Protein AF-A0A518D902-F1 (afdb_monomer)

Organism: NCBI:txid2528009

Nearest PDB structures (foldseek):
  5yti-assembly1_A-2  TM=2.944E-01  e=7.939E-01  Legionella pneumophila subsp. pneumophila str. Philadelphia 1
  6eci-assembly5_I  TM=4.194E-01  e=3.059E+00  Mycolicibacterium smegmatis MC2 155
  6eci-assembly10_S  TM=4.074E-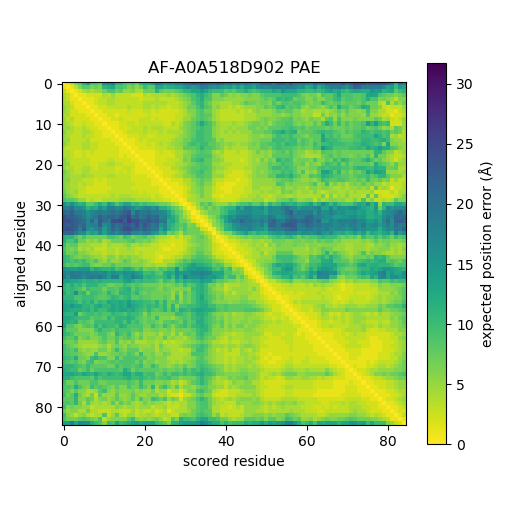01  e=4.995E+00  Mycolicibacterium smegmatis MC2 155
  8eok-assembly1_D  TM=3.096E-01  e=5.311E+00  Homo sapiens

Secondary structure (DSSP, 8-state):
-PPPPTTEEE-TTS-TT--TTT-SEEEEEEPPPTTS---EEEEESSS--SEEESSTT--GGG--TT-EEEETTEEEEEEEEEEE-

Foldseek 3Di:
DDDAPPQEEEDPPDDPPDYLVRFQWKKWWWDDDPPDDIDIDIAGPVHGAQKAFPDPPDDPSNDDAQTWIQHPNDITGTHHMYGHD

Solvent-accessible surface area (backbone atoms only — not comparable to full-atom values): 5066 Å² total; per-residue (Å²): 124,76,81,68,61,83,57,46,49,68,38,94,84,31,59,77,81,60,43,81,90,68,34,52,27,36,35,41,29,34,60,50,67,95,91,58,83,58,53,71,48,78,34,36,69,92,54,74,52,79,59,42,56,66,54,85,90,55,53,83,75,69,63,47,52,73,39,51,29,32,45,86,90,39,81,44,38,30,54,30,37,34,34,34,106

Structure (mmCIF, N/CA/C/O backbone):
data_AF-A0A518D902-F1
#
_entry.id   AF-A0A518D902-F1
#
loop_
_atom_site.group_PDB
_atom_site.id
_atom_site.type_symbol
_atom_site.label_atom_id
_atom_site.label_alt_id
_atom_site.label_comp_id
_atom_site.label_asym_id
_atom_site.label_entity_id
_atom_site.label_seq_id
_atom_site.pdbx_PDB_ins_code
_atom_site.Cartn_x
_atom_site.Cartn_y
_atom_site.Cartn_z
_atom_site.occupancy
_atom_site.B_iso_or_equiv
_atom_site.auth_seq_id
_atom_site.auth_comp_id
_atom_site.auth_asym_id
_atom_site.auth_atom_id
_atom_site.pdbx_PDB_model_num
ATOM 1 N N . MET A 1 1 ? 2.881 1.912 -22.996 1.00 61.22 1 MET A N 1
ATOM 2 C CA . MET A 1 1 ? 3.278 1.814 -21.573 1.00 61.22 1 MET A CA 1
ATOM 3 C C . MET A 1 1 ? 2.015 1.831 -20.730 1.00 61.22 1 MET A C 1
ATOM 5 O O . MET A 1 1 ? 1.175 2.676 -21.016 1.00 61.22 1 MET A O 1
ATOM 9 N N . PRO A 1 2 ? 1.829 0.921 -19.760 1.00 72.19 2 PRO A N 1
ATOM 10 C CA . PRO A 1 2 ? 0.648 0.959 -18.905 1.00 72.19 2 PRO A CA 1
ATOM 11 C C . PRO A 1 2 ? 0.676 2.216 -18.026 1.00 72.19 2 PRO A C 1
ATOM 13 O O . PRO A 1 2 ? 1.626 2.436 -17.262 1.00 72.19 2 PRO A O 1
ATOM 16 N N . THR A 1 3 ? -0.360 3.044 -18.167 1.00 81.19 3 THR A N 1
ATOM 17 C CA . THR A 1 3 ? -0.584 4.240 -17.349 1.00 81.19 3 THR A CA 1
ATOM 18 C C . THR A 1 3 ? -0.894 3.814 -15.918 1.00 81.19 3 THR A C 1
ATOM 20 O O . THR A 1 3 ? -1.766 2.975 -15.697 1.00 81.19 3 THR A O 1
ATOM 23 N N . LEU A 1 4 ? -0.166 4.363 -14.945 1.00 83.75 4 LEU A N 1
ATOM 24 C CA . LEU A 1 4 ? -0.430 4.090 -13.533 1.00 83.75 4 LEU A CA 1
ATOM 25 C C . LEU A 1 4 ? -1.628 4.912 -13.041 1.00 83.75 4 LEU A C 1
ATOM 27 O O . LEU A 1 4 ? -1.835 6.028 -13.525 1.00 83.75 4 LEU A O 1
ATOM 31 N N . PRO A 1 5 ? -2.400 4.400 -12.067 1.00 85.44 5 PRO A N 1
ATOM 32 C CA . PRO A 1 5 ? -3.419 5.195 -11.396 1.00 85.44 5 PRO A CA 1
ATOM 33 C C . PRO A 1 5 ? -2.818 6.430 -10.698 1.00 85.44 5 PRO A C 1
ATOM 35 O O . PRO A 1 5 ? -1.644 6.410 -10.316 1.00 85.44 5 PRO A O 1
ATOM 38 N N . PRO A 1 6 ? -3.615 7.488 -10.460 1.00 84.38 6 PRO A N 1
ATOM 39 C CA . PRO A 1 6 ? -3.178 8.645 -9.681 1.00 84.38 6 PRO A CA 1
ATOM 40 C C . PRO A 1 6 ? -2.597 8.258 -8.311 1.00 84.38 6 PRO A C 1
ATOM 42 O O . PRO A 1 6 ? -3.165 7.433 -7.595 1.00 84.38 6 PRO A O 1
ATOM 45 N N . GLY A 1 7 ? -1.455 8.861 -7.963 1.00 82.88 7 GLY A N 1
ATOM 46 C CA . GLY A 1 7 ? -0.724 8.624 -6.709 1.00 82.88 7 GLY A CA 1
ATOM 47 C C . GLY A 1 7 ? -0.082 7.238 -6.568 1.00 82.88 7 GLY A C 1
ATOM 48 O O . GLY A 1 7 ? 0.328 6.862 -5.470 1.00 82.88 7 GLY A O 1
ATOM 49 N N . VAL A 1 8 ? 0.032 6.498 -7.676 1.00 87.38 8 VAL A N 1
ATOM 50 C CA . VAL A 1 8 ? 0.878 5.309 -7.792 1.00 87.38 8 VAL A CA 1
ATOM 51 C C . VAL A 1 8 ? 2.105 5.667 -8.623 1.00 87.38 8 VAL A C 1
ATOM 53 O O . VAL A 1 8 ? 1.986 6.131 -9.758 1.00 87.38 8 VAL A O 1
ATOM 56 N N . THR A 1 9 ? 3.291 5.427 -8.079 1.00 89.88 9 THR A N 1
ATOM 57 C CA . THR A 1 9 ? 4.569 5.641 -8.763 1.00 89.88 9 THR A CA 1
ATOM 58 C C . THR A 1 9 ? 5.358 4.338 -8.844 1.00 89.88 9 THR A C 1
ATOM 60 O O . THR A 1 9 ? 5.056 3.351 -8.174 1.00 89.88 9 THR A O 1
ATOM 63 N N . ARG A 1 10 ? 6.361 4.302 -9.720 1.00 88.31 10 ARG A N 1
ATOM 64 C CA . ARG A 1 10 ? 7.347 3.216 -9.770 1.00 88.31 10 ARG A CA 1
ATOM 65 C C . ARG A 1 10 ? 8.577 3.642 -8.986 1.00 88.31 10 ARG A C 1
ATOM 67 O O . ARG A 1 10 ? 8.989 4.796 -9.099 1.00 88.31 10 ARG A O 1
ATOM 74 N N . ASP A 1 11 ? 9.163 2.711 -8.242 1.00 89.69 11 ASP A N 1
ATOM 75 C CA . A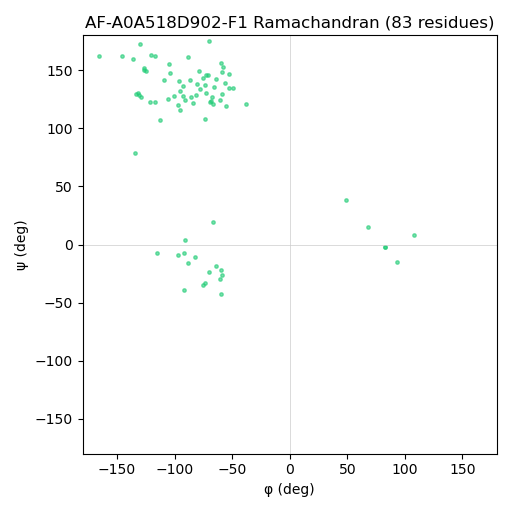SP A 1 11 ? 10.529 2.880 -7.761 1.00 89.69 11 ASP A CA 1
ATOM 76 C C . ASP A 1 11 ? 11.480 3.070 -8.957 1.00 89.69 11 ASP A C 1
ATOM 78 O O . ASP A 1 11 ? 11.217 2.590 -10.064 1.00 89.69 11 ASP A O 1
ATOM 82 N N . ARG A 1 12 ? 12.597 3.770 -8.740 1.00 86.88 12 ARG A N 1
ATOM 83 C CA . ARG A 1 12 ? 13.575 4.071 -9.797 1.00 86.88 12 ARG A CA 1
ATOM 84 C C . ARG A 1 12 ? 14.186 2.826 -10.448 1.00 86.88 12 ARG A C 1
ATOM 86 O O . ARG A 1 12 ? 14.705 2.928 -11.555 1.00 86.88 12 ARG A O 1
ATOM 93 N N . TYR A 1 13 ? 14.152 1.685 -9.765 1.00 85.06 13 TYR A N 1
ATOM 94 C CA . TYR A 1 13 ? 14.663 0.407 -10.251 1.00 85.06 13 TYR A CA 1
ATOM 95 C C . TYR A 1 13 ? 13.579 -0.489 -10.855 1.00 85.06 13 TYR A C 1
ATOM 97 O O . TYR A 1 13 ? 13.898 -1.508 -11.466 1.00 85.06 13 TYR A O 1
ATOM 105 N N . ALA A 1 14 ? 12.301 -0.129 -10.718 1.00 86.19 14 ALA A N 1
ATOM 106 C CA . ALA A 1 14 ? 11.220 -0.899 -11.310 1.00 86.19 14 ALA A CA 1
ATOM 107 C C . ALA A 1 14 ? 11.173 -0.696 -12.832 1.00 86.19 14 ALA A C 1
ATOM 109 O O . ALA A 1 14 ? 11.267 0.423 -13.344 1.00 86.19 14 ALA A O 1
ATOM 110 N N . ALA A 1 15 ? 10.970 -1.790 -13.569 1.00 86.81 15 ALA A N 1
ATOM 111 C CA . ALA A 1 15 ? 10.784 -1.729 -15.012 1.00 86.81 15 ALA A CA 1
ATOM 112 C C . ALA A 1 15 ? 9.570 -0.852 -15.375 1.00 86.81 15 ALA A C 1
ATOM 114 O O . ALA A 1 15 ? 8.559 -0.801 -14.673 1.00 86.81 15 ALA A O 1
ATOM 115 N N . THR A 1 16 ? 9.620 -0.185 -16.529 1.00 87.56 16 THR A N 1
ATOM 116 C CA . THR A 1 16 ? 8.515 0.677 -16.999 1.00 87.56 16 THR A CA 1
ATOM 117 C C . THR A 1 16 ? 7.224 -0.099 -17.288 1.00 87.56 16 THR A C 1
ATOM 119 O O . THR A 1 16 ? 6.141 0.489 -17.326 1.00 87.56 16 THR A O 1
ATOM 122 N N . SER A 1 17 ? 7.323 -1.418 -17.466 1.00 87.38 17 SER A N 1
ATOM 123 C CA . SER A 1 17 ? 6.204 -2.352 -17.614 1.00 87.38 17 SER A CA 1
ATOM 124 C C . SER A 1 17 ? 5.581 -2.788 -16.284 1.00 87.38 17 SER A C 1
ATOM 126 O O . SER A 1 17 ? 4.508 -3.388 -16.297 1.00 87.38 17 SER A O 1
ATOM 128 N N . THR A 1 18 ? 6.197 -2.485 -15.138 1.00 86.81 18 THR A N 1
ATOM 129 C CA . THR A 1 18 ? 5.700 -2.897 -13.820 1.00 86.81 18 THR A CA 1
ATOM 130 C C . THR A 1 18 ? 4.367 -2.228 -13.498 1.00 86.81 18 THR A C 1
ATOM 132 O O . THR A 1 18 ? 4.183 -1.026 -13.708 1.00 86.81 18 THR A O 1
ATOM 135 N N . THR A 1 19 ? 3.428 -3.008 -12.976 1.00 86.81 19 THR A N 1
ATOM 136 C CA . THR A 1 19 ? 2.080 -2.593 -12.566 1.00 86.81 19 THR A CA 1
ATOM 137 C C . THR A 1 19 ? 1.796 -3.087 -11.146 1.00 86.81 19 THR A C 1
ATOM 139 O O . THR A 1 19 ? 2.568 -3.877 -10.602 1.00 86.81 19 THR A O 1
ATOM 142 N N . LEU A 1 20 ? 0.674 -2.671 -10.550 1.00 82.25 20 LEU A N 1
ATOM 143 C CA . LEU A 1 20 ? 0.211 -3.211 -9.263 1.00 82.25 20 LEU A CA 1
ATOM 144 C C . LEU A 1 20 ? -0.031 -4.727 -9.307 1.00 82.25 20 LEU A C 1
ATOM 146 O O . LEU A 1 20 ? 0.088 -5.391 -8.281 1.00 82.25 20 LEU A O 1
ATOM 150 N N . ASP A 1 21 ? -0.326 -5.292 -10.478 1.00 82.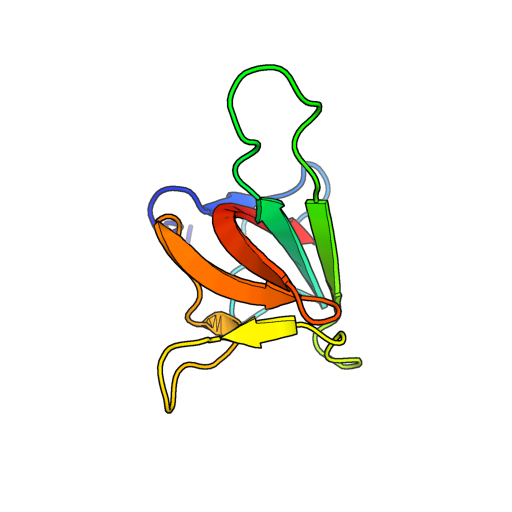56 21 ASP A N 1
ATOM 151 C CA . ASP A 1 21 ? -0.565 -6.727 -10.646 1.00 82.56 21 ASP A CA 1
ATOM 152 C C . ASP A 1 21 ? 0.710 -7.521 -10.922 1.00 82.56 21 ASP A C 1
ATOM 154 O O . ASP A 1 21 ? 0.711 -8.733 -10.719 1.00 82.56 21 ASP A O 1
ATOM 158 N N . THR A 1 22 ? 1.805 -6.858 -11.303 1.00 84.62 22 THR A N 1
ATOM 159 C CA . THR A 1 22 ? 3.071 -7.514 -11.667 1.00 84.62 22 THR A CA 1
ATOM 160 C C . THR A 1 22 ? 4.240 -7.203 -10.729 1.00 84.62 22 THR A C 1
ATOM 162 O O . THR A 1 22 ? 5.289 -7.821 -10.861 1.00 84.62 22 THR A O 1
ATOM 165 N N . CYS A 1 23 ? 4.093 -6.282 -9.770 1.00 85.12 23 CYS A N 1
ATOM 166 C CA . CYS A 1 23 ? 5.159 -5.922 -8.825 1.00 85.12 23 CYS A CA 1
ATOM 167 C C . CYS A 1 23 ? 5.417 -7.004 -7.757 1.00 85.12 23 CYS A C 1
ATOM 169 O O . CYS A 1 23 ? 4.469 -7.627 -7.270 1.00 85.12 23 CYS A O 1
ATOM 171 N N . HIS A 1 24 ? 6.669 -7.172 -7.319 1.00 83.69 24 HIS A N 1
ATOM 172 C CA . HIS A 1 24 ? 7.024 -8.074 -6.211 1.00 83.69 24 HIS A CA 1
ATOM 173 C C . HIS A 1 24 ? 6.636 -7.495 -4.848 1.00 83.69 24 HIS A C 1
ATOM 175 O O . HIS A 1 24 ? 6.210 -8.228 -3.953 1.00 83.69 24 HIS A O 1
ATOM 181 N N . ALA A 1 25 ? 6.729 -6.174 -4.698 1.00 85.69 25 ALA A N 1
ATOM 182 C CA . ALA A 1 25 ? 6.320 -5.479 -3.487 1.00 85.69 25 ALA A CA 1
ATOM 183 C C . ALA A 1 25 ? 5.740 -4.093 -3.793 1.00 85.69 25 ALA A C 1
ATOM 185 O O . ALA A 1 25 ? 5.927 -3.540 -4.877 1.00 85.69 25 ALA A O 1
ATOM 186 N N . VAL A 1 26 ? 5.017 -3.537 -2.825 1.00 86.50 26 VAL A N 1
ATOM 187 C CA . VAL A 1 26 ? 4.503 -2.165 -2.857 1.00 86.50 26 VAL A CA 1
ATOM 188 C C . VAL A 1 26 ? 4.896 -1.476 -1.561 1.00 86.50 26 VAL A C 1
ATOM 190 O O . VAL A 1 26 ? 4.598 -1.983 -0.484 1.00 86.50 26 VAL A O 1
ATOM 193 N N . GLN A 1 27 ? 5.537 -0.317 -1.637 1.00 87.31 27 GLN A N 1
ATOM 194 C CA . GLN A 1 27 ? 5.670 0.567 -0.488 1.00 87.31 27 GLN A CA 1
ATOM 195 C C . GLN A 1 27 ? 4.415 1.426 -0.381 1.00 87.31 27 GLN A C 1
ATOM 197 O O . GLN A 1 27 ? 4.059 2.145 -1.310 1.00 87.31 27 GLN A O 1
ATOM 202 N N . VAL A 1 28 ? 3.746 1.338 0.759 1.00 85.31 28 VAL A N 1
ATOM 203 C CA . VAL A 1 28 ? 2.596 2.165 1.111 1.00 85.31 28 VAL A CA 1
ATOM 204 C C . VAL A 1 28 ? 3.107 3.312 1.966 1.00 85.31 28 VAL A C 1
ATOM 206 O O . VAL A 1 28 ? 3.688 3.083 3.026 1.00 85.31 28 VAL A O 1
ATOM 209 N N . GLU A 1 29 ? 2.908 4.537 1.503 1.00 85.44 29 GLU A N 1
ATOM 210 C CA . GLU A 1 29 ? 3.209 5.752 2.254 1.00 85.44 29 GLU A CA 1
ATOM 211 C C . GLU A 1 29 ? 1.959 6.193 3.005 1.00 85.44 29 GLU A C 1
ATOM 213 O O . GLU A 1 29 ? 0.867 6.195 2.435 1.00 85.44 29 GLU A O 1
ATOM 218 N N . PHE A 1 30 ? 2.101 6.584 4.268 1.00 83.88 30 PHE A N 1
ATOM 219 C CA . PHE A 1 30 ? 0.996 7.054 5.097 1.00 83.88 30 PHE A CA 1
ATOM 220 C C . PHE A 1 30 ? 1.022 8.573 5.264 1.00 83.88 30 PHE A C 1
ATOM 222 O O . PHE A 1 30 ? 2.061 9.228 5.130 1.00 83.88 30 PHE A O 1
ATOM 229 N N . HIS A 1 31 ? -0.147 9.145 5.546 1.00 76.94 31 HIS A N 1
ATOM 230 C CA . HIS A 1 31 ? -0.235 10.511 6.038 1.00 76.94 31 HIS A CA 1
ATOM 231 C C . HIS A 1 31 ? 0.248 10.581 7.479 1.00 76.94 31 HIS A C 1
ATOM 233 O O . HIS A 1 31 ? -0.261 9.873 8.343 1.00 76.94 31 HIS A O 1
ATOM 239 N N . ASP A 1 32 ? 1.141 11.523 7.743 1.00 64.50 32 ASP A N 1
ATOM 240 C CA . ASP A 1 32 ? 1.407 11.941 9.106 1.00 64.50 32 ASP A CA 1
ATOM 241 C C . ASP A 1 32 ? 0.422 13.034 9.521 1.00 64.50 32 ASP A C 1
ATOM 243 O O . ASP A 1 32 ? 0.078 13.931 8.744 1.00 64.50 32 ASP A O 1
ATOM 247 N N . LEU A 1 33 ? -0.014 12.971 10.781 1.00 55.00 33 LEU A N 1
ATOM 248 C CA . LEU A 1 33 ? -0.566 14.131 11.478 1.00 55.00 33 LEU A CA 1
ATOM 249 C C . LEU A 1 33 ? 0.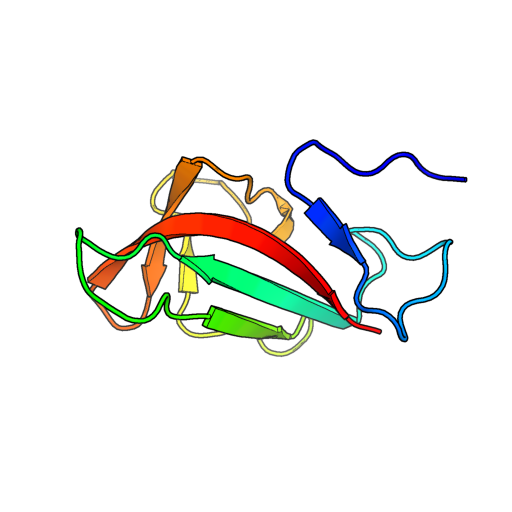441 15.297 11.371 1.00 55.00 33 LEU A C 1
ATOM 251 O O . LEU A 1 33 ? 1.651 15.048 11.345 1.00 55.00 33 LEU A O 1
ATOM 255 N N . PRO A 1 34 ? -0.016 16.560 11.302 1.00 49.84 34 PRO A N 1
ATOM 256 C CA . PRO A 1 34 ? 0.855 17.685 10.973 1.00 49.84 34 PRO A CA 1
ATOM 257 C C . PRO A 1 34 ? 2.065 17.756 11.918 1.00 49.84 34 PRO A C 1
ATOM 259 O O . PRO A 1 34 ? 1.907 17.890 13.129 1.00 49.84 34 PRO A O 1
ATOM 262 N N . GLY A 1 35 ? 3.273 17.652 11.346 1.00 45.06 35 GLY A N 1
ATOM 263 C CA . GLY A 1 35 ? 4.548 17.818 12.056 1.00 45.06 35 GLY A CA 1
ATOM 264 C C . GLY A 1 35 ? 5.384 16.555 12.313 1.00 45.06 35 GLY A C 1
ATOM 265 O O . GLY A 1 35 ? 6.377 16.653 13.031 1.00 45.06 35 GLY A O 1
ATOM 266 N N . ARG A 1 36 ? 5.043 15.384 11.757 1.00 53.44 36 ARG A N 1
ATOM 267 C CA . ARG A 1 36 ? 5.888 14.173 11.850 1.00 53.44 36 ARG A CA 1
ATOM 268 C C . ARG A 1 36 ? 6.399 13.679 10.482 1.00 53.44 36 ARG A C 1
ATOM 270 O O . ARG A 1 36 ? 5.921 14.098 9.427 1.00 53.44 36 ARG A O 1
ATOM 277 N N . ILE A 1 37 ? 7.446 12.845 10.534 1.00 56.62 37 ILE A N 1
ATOM 278 C CA . ILE A 1 37 ? 8.066 12.167 9.386 1.00 56.62 37 ILE A CA 1
ATOM 279 C C . ILE A 1 37 ? 7.147 11.032 8.919 1.00 56.62 37 ILE A C 1
ATOM 281 O O . ILE A 1 37 ? 7.086 9.996 9.583 1.00 56.62 37 ILE A O 1
ATOM 285 N N . GLY A 1 38 ? 6.507 11.227 7.757 1.00 70.00 38 GLY A N 1
ATOM 286 C CA . GLY A 1 38 ? 5.634 10.250 7.094 1.00 70.00 38 GLY A CA 1
ATOM 287 C C . GLY A 1 38 ? 6.137 8.813 7.222 1.00 70.00 38 GLY A C 1
ATOM 288 O O . GLY A 1 38 ? 7.246 8.505 6.781 1.00 70.00 38 GLY A O 1
ATOM 289 N N . ARG A 1 39 ? 5.333 7.922 7.812 1.00 80.19 39 ARG A N 1
ATOM 290 C CA . ARG A 1 39 ? 5.665 6.488 7.869 1.00 80.19 39 ARG A CA 1
ATOM 291 C C . ARG A 1 39 ? 5.436 5.834 6.503 1.00 80.19 39 ARG A C 1
ATOM 293 O O . ARG A 1 39 ? 4.459 6.127 5.820 1.00 80.19 39 ARG A O 1
ATOM 300 N N . ALA A 1 40 ? 6.296 4.886 6.142 1.00 79.38 40 ALA A N 1
ATOM 301 C CA . ALA A 1 40 ? 6.090 4.000 5.001 1.00 79.38 40 ALA A CA 1
ATOM 302 C C . ALA A 1 40 ? 6.219 2.529 5.423 1.00 79.38 40 ALA A C 1
ATOM 304 O O . ALA A 1 40 ? 6.924 2.207 6.383 1.00 79.38 40 ALA A O 1
ATOM 305 N N . LEU A 1 41 ? 5.528 1.634 4.718 1.00 84.44 41 LEU A N 1
ATOM 306 C CA . LEU A 1 41 ? 5.604 0.187 4.918 1.00 84.44 41 LEU A CA 1
ATOM 307 C C . LEU A 1 41 ? 5.751 -0.527 3.577 1.00 84.44 41 LEU A C 1
ATOM 309 O O . LEU A 1 41 ? 4.938 -0.321 2.681 1.00 84.44 41 LEU A O 1
ATOM 313 N N . ILE A 1 42 ? 6.736 -1.419 3.468 1.00 84.12 42 ILE A N 1
ATOM 314 C CA . ILE A 1 42 ? 6.891 -2.295 2.304 1.00 84.12 42 ILE A CA 1
ATOM 315 C C . ILE A 1 42 ? 6.032 -3.548 2.489 1.00 84.12 42 ILE A C 1
ATOM 317 O O . ILE A 1 42 ? 6.118 -4.253 3.496 1.00 84.12 42 ILE A O 1
ATOM 321 N N . VAL A 1 43 ? 5.206 -3.817 1.487 1.00 83.12 43 VAL A N 1
ATOM 322 C CA . VAL A 1 43 ? 4.258 -4.921 1.411 1.00 83.12 43 VAL A CA 1
ATOM 323 C C . VAL A 1 43 ? 4.708 -5.873 0.310 1.00 83.12 43 VAL A C 1
ATOM 325 O O . VAL A 1 43 ? 4.576 -5.560 -0.871 1.00 83.12 43 VAL A O 1
ATOM 328 N N . TRP A 1 44 ? 5.220 -7.042 0.685 1.00 79.06 44 TRP A N 1
ATOM 329 C CA . TRP A 1 44 ? 5.611 -8.082 -0.268 1.00 79.06 44 TRP A CA 1
ATOM 330 C C . TRP A 1 44 ? 4.391 -8.872 -0.735 1.00 79.06 44 TRP A C 1
ATOM 332 O O . TRP A 1 44 ? 3.524 -9.218 0.070 1.00 79.06 44 TRP A O 1
ATOM 342 N N . ARG A 1 45 ? 4.328 -9.180 -2.033 1.00 75.25 45 ARG A N 1
ATOM 343 C CA . ARG A 1 45 ? 3.202 -9.899 -2.645 1.00 75.25 45 ARG A CA 1
ATOM 344 C C . ARG A 1 45 ? 2.987 -11.275 -2.021 1.00 75.25 45 ARG A C 1
ATOM 346 O O . ARG A 1 45 ? 1.842 -11.635 -1.753 1.00 75.25 45 ARG A O 1
ATOM 353 N N . ASP A 1 46 ? 4.078 -11.993 -1.775 1.00 73.75 46 ASP A N 1
ATOM 354 C CA . ASP A 1 46 ? 4.052 -13.377 -1.284 1.00 73.75 46 ASP A CA 1
ATOM 355 C C . ASP A 1 46 ? 4.093 -13.468 0.248 1.00 73.75 46 ASP A C 1
ATOM 357 O O . ASP A 1 46 ? 3.910 -14.538 0.822 1.00 73.75 46 ASP A O 1
ATOM 361 N N . SER A 1 47 ? 4.293 -12.338 0.931 1.00 68.19 47 SER A N 1
ATOM 362 C CA . SER A 1 47 ? 4.315 -12.249 2.390 1.00 68.19 47 SER A CA 1
ATOM 363 C C . SER A 1 47 ? 3.475 -11.051 2.837 1.00 68.19 47 SER A C 1
ATOM 365 O O . SER A 1 47 ? 4.033 -9.990 3.147 1.00 68.19 47 SER A O 1
ATOM 367 N N . PRO A 1 48 ? 2.134 -11.189 2.861 1.00 63.62 48 PRO A N 1
ATOM 368 C CA . PRO A 1 48 ? 1.254 -10.081 3.185 1.00 63.62 48 PRO A CA 1
ATOM 369 C C . PRO A 1 48 ? 1.567 -9.570 4.602 1.00 63.62 48 PRO A C 1
ATOM 371 O O . PRO A 1 48 ? 1.550 -10.344 5.563 1.00 63.62 48 PRO A O 1
ATOM 374 N N . PRO A 1 49 ? 1.871 -8.273 4.761 1.00 69.81 49 PRO A N 1
ATOM 375 C CA . PRO A 1 49 ? 2.205 -7.697 6.052 1.00 69.81 49 PRO A CA 1
ATOM 376 C C . PRO A 1 49 ? 0.973 -7.640 6.956 1.00 69.81 49 PRO A C 1
ATOM 378 O O . PRO A 1 49 ? -0.157 -7.891 6.536 1.00 69.81 49 PRO A O 1
ATOM 381 N N . ARG A 1 50 ? 1.163 -7.218 8.211 1.00 77.00 50 ARG A N 1
ATOM 382 C CA . ARG A 1 50 ? 0.081 -6.982 9.191 1.00 77.00 50 ARG A CA 1
ATOM 383 C C . ARG A 1 50 ? -0.856 -5.813 8.822 1.00 77.00 50 ARG A C 1
ATOM 385 O O . ARG A 1 50 ? -1.551 -5.280 9.685 1.00 77.00 50 ARG A O 1
ATOM 392 N N . LEU A 1 51 ? -0.873 -5.420 7.551 1.00 82.19 51 LEU A N 1
ATOM 393 C CA . LEU A 1 51 ? -1.688 -4.371 6.971 1.00 82.19 51 LEU A CA 1
ATOM 394 C C . LEU A 1 51 ? -2.981 -4.973 6.423 1.00 82.19 51 LEU A C 1
ATOM 396 O O . LEU A 1 51 ? -2.958 -5.919 5.637 1.00 82.19 51 LEU A O 1
ATOM 400 N N . ARG A 1 52 ? -4.121 -4.415 6.824 1.00 84.44 52 ARG A N 1
ATOM 401 C CA . ARG A 1 52 ? -5.439 -4.830 6.331 1.00 84.44 52 ARG A CA 1
ATOM 402 C C . ARG A 1 52 ? -6.256 -3.609 5.919 1.00 84.44 52 ARG A C 1
ATOM 404 O O . ARG A 1 52 ? -6.363 -2.690 6.729 1.00 84.44 52 ARG A O 1
ATOM 411 N N . PRO A 1 53 ? -6.862 -3.582 4.723 1.00 83.56 53 PRO A N 1
ATOM 412 C CA . PRO A 1 53 ? -7.818 -2.537 4.370 1.00 83.56 53 PRO A CA 1
ATOM 413 C C . PRO A 1 53 ? -8.966 -2.471 5.383 1.00 83.56 53 PRO A C 1
ATOM 415 O O . PRO A 1 53 ? -9.451 -3.504 5.849 1.00 83.56 53 PRO A O 1
ATOM 418 N N . VAL A 1 54 ? -9.392 -1.259 5.752 1.00 85.31 54 VAL A N 1
ATOM 419 C CA . VAL A 1 54 ? -10.541 -1.067 6.657 1.00 85.31 54 VAL A CA 1
ATOM 420 C C . VAL A 1 54 ? -11.851 -1.361 5.926 1.00 85.31 54 VAL A C 1
ATOM 422 O O . VAL A 1 54 ? -12.796 -1.888 6.517 1.00 85.31 54 VAL A O 1
ATOM 425 N N . ARG A 1 55 ? -11.908 -1.062 4.624 1.00 84.75 55 ARG A N 1
ATOM 426 C CA . ARG A 1 55 ? -13.064 -1.362 3.782 1.00 84.75 55 ARG A CA 1
ATOM 427 C C . ARG A 1 55 ? -13.195 -2.873 3.586 1.00 84.75 55 ARG A C 1
ATOM 429 O O . ARG A 1 55 ? -12.301 -3.535 3.061 1.00 84.75 55 ARG A O 1
ATOM 436 N N . LYS A 1 56 ? -14.350 -3.419 3.972 1.00 81.19 56 LYS A N 1
ATOM 437 C CA . LYS A 1 56 ? -14.655 -4.846 3.815 1.00 81.19 56 LYS A CA 1
ATOM 438 C C . LYS A 1 56 ? -14.585 -5.250 2.335 1.00 81.19 56 LYS A C 1
ATOM 440 O O . LYS A 1 56 ? -15.210 -4.611 1.495 1.00 81.19 56 LYS A O 1
ATOM 445 N N . GLY A 1 57 ? -13.846 -6.321 2.044 1.00 78.56 57 GLY A N 1
ATOM 446 C CA . GLY A 1 57 ? -13.705 -6.888 0.696 1.00 78.56 57 GLY A CA 1
ATOM 447 C C . GLY A 1 57 ? -12.664 -6.209 -0.201 1.00 78.56 57 GLY A C 1
ATOM 448 O O . GLY A 1 57 ? -12.450 -6.682 -1.309 1.00 78.56 57 GLY A O 1
ATOM 449 N N . GLN A 1 58 ? -12.001 -5.144 0.257 1.00 83.00 58 GLN A N 1
ATOM 450 C CA . GLN A 1 58 ? -10.900 -4.528 -0.483 1.00 83.00 58 GLN A CA 1
ATOM 451 C C . GLN A 1 58 ? -9.619 -5.356 -0.316 1.00 83.00 58 GLN A C 1
ATOM 453 O O . GLN A 1 58 ? -9.275 -5.747 0.803 1.00 83.00 58 GLN A O 1
ATOM 458 N N . SER A 1 59 ? -8.902 -5.616 -1.413 1.00 80.62 59 SER A N 1
ATOM 459 C CA . SER A 1 59 ? -7.576 -6.231 -1.352 1.00 80.62 59 SER A CA 1
ATOM 460 C C . SER A 1 59 ? -6.480 -5.168 -1.216 1.00 80.62 59 SER A C 1
ATOM 462 O O . SER A 1 59 ? -6.679 -4.001 -1.548 1.00 80.62 59 SER A O 1
ATOM 464 N N . ILE A 1 60 ? -5.286 -5.564 -0.765 1.00 76.06 60 ILE A N 1
ATOM 465 C CA . ILE A 1 60 ? -4.127 -4.655 -0.683 1.00 76.06 60 ILE A CA 1
ATOM 466 C C . ILE A 1 60 ? -3.749 -4.101 -2.073 1.00 76.06 60 ILE A C 1
ATOM 468 O O . ILE A 1 60 ? -3.281 -2.972 -2.182 1.00 76.06 60 ILE A O 1
ATOM 472 N N . ARG A 1 61 ? -3.997 -4.866 -3.147 1.00 74.06 61 ARG A N 1
ATOM 473 C CA . ARG A 1 61 ? -3.723 -4.459 -4.541 1.00 74.06 61 ARG A CA 1
ATOM 474 C C . ARG A 1 61 ? -4.668 -3.354 -5.026 1.00 74.06 61 ARG A C 1
ATOM 476 O O . ARG A 1 61 ? -4.327 -2.567 -5.911 1.00 74.06 61 ARG A O 1
ATOM 483 N N . ASP A 1 62 ? -5.832 -3.257 -4.397 1.00 83.06 62 ASP A N 1
ATOM 484 C CA . ASP A 1 62 ? -6.854 -2.261 -4.709 1.00 83.06 62 ASP A CA 1
ATOM 485 C C . ASP A 1 62 ? -6.698 -0.982 -3.885 1.00 83.06 62 ASP A C 1
ATOM 487 O O . ASP A 1 62 ? -7.542 -0.096 -3.989 1.00 83.06 62 ASP A O 1
ATOM 491 N N . LEU A 1 63 ? -5.651 -0.873 -3.058 1.00 84.31 63 LEU A N 1
ATOM 492 C CA . LEU A 1 63 ? -5.395 0.339 -2.289 1.00 84.31 63 LEU A CA 1
ATOM 493 C C . LEU A 1 63 ? -5.092 1.511 -3.211 1.00 84.31 63 LEU A C 1
ATOM 495 O O . LEU A 1 63 ? -4.410 1.372 -4.229 1.00 84.31 63 LEU A O 1
ATOM 499 N N . ARG A 1 64 ? -5.585 2.680 -2.829 1.00 86.44 64 ARG A N 1
ATOM 500 C CA . ARG A 1 64 ? -5.362 3.961 -3.488 1.00 86.44 64 ARG A CA 1
ATOM 501 C C . ARG A 1 64 ? -5.082 5.039 -2.435 1.00 86.44 64 ARG A C 1
ATOM 503 O O . ARG A 1 64 ? -5.436 4.865 -1.268 1.00 86.44 64 ARG A O 1
ATOM 510 N N . PRO A 1 65 ? -4.449 6.159 -2.825 1.00 87.69 65 PRO A N 1
ATOM 511 C CA . PRO A 1 65 ? -4.380 7.339 -1.971 1.00 87.69 65 PRO A CA 1
ATOM 512 C C . PRO A 1 65 ? -5.762 7.722 -1.426 1.00 87.69 65 PRO A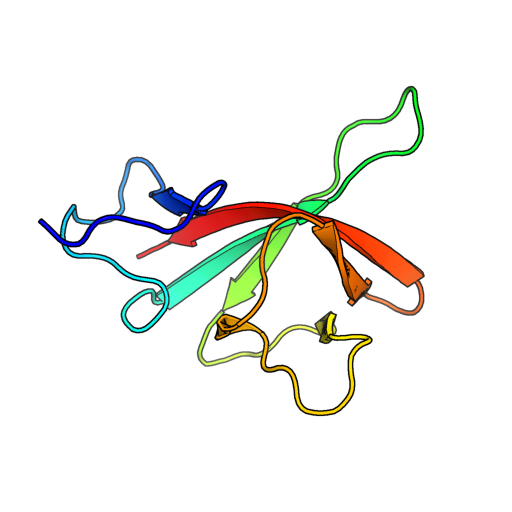 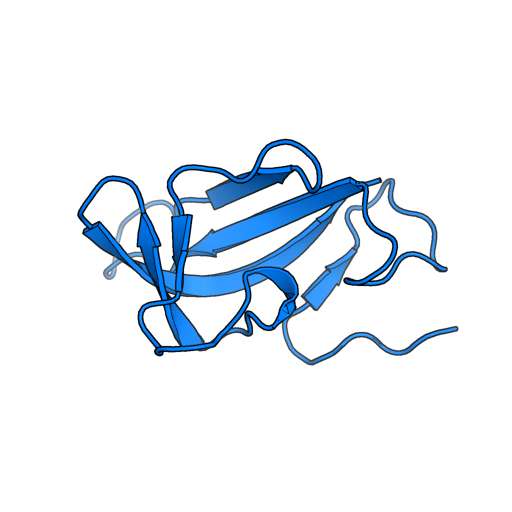C 1
ATOM 514 O O . PRO A 1 65 ? -6.739 7.747 -2.174 1.00 87.69 65 PRO A O 1
ATOM 517 N N . GLY A 1 66 ? -5.835 8.016 -0.132 1.00 85.31 66 GLY A N 1
ATOM 518 C CA . GLY A 1 66 ? -7.063 8.306 0.608 1.00 85.31 66 GLY A CA 1
ATOM 519 C C . GL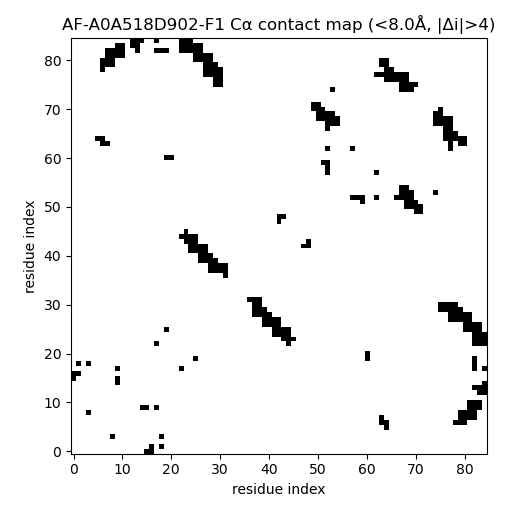Y A 1 66 ? -7.700 7.093 1.293 1.00 85.31 66 GLY A C 1
ATOM 520 O O . GLY A 1 66 ? -8.539 7.280 2.174 1.00 85.31 66 GLY A O 1
ATOM 521 N N . ASP A 1 67 ? -7.308 5.862 0.945 1.00 88.44 67 ASP A N 1
ATOM 522 C CA . ASP A 1 67 ? -7.851 4.672 1.600 1.00 88.44 67 ASP A CA 1
ATOM 523 C C . ASP A 1 67 ? -7.353 4.529 3.040 1.00 88.44 67 ASP A C 1
ATOM 525 O O . ASP A 1 67 ? -6.204 4.832 3.367 1.00 88.44 67 ASP A O 1
ATOM 529 N N . LEU A 1 68 ? -8.219 3.998 3.905 1.00 88.38 68 LEU A N 1
ATOM 530 C CA . LEU A 1 68 ? -7.877 3.691 5.289 1.00 88.38 68 LEU A CA 1
ATOM 531 C C . LEU A 1 68 ? -7.454 2.232 5.432 1.00 88.38 68 LEU A C 1
ATOM 533 O O . LEU A 1 68 ? -8.158 1.306 5.012 1.00 88.38 68 LEU A O 1
ATOM 537 N N . VAL A 1 69 ? -6.337 2.014 6.114 1.00 87.94 69 VAL A N 1
ATOM 538 C CA . VAL A 1 69 ? -5.821 0.682 6.433 1.00 87.94 69 VAL A CA 1
ATOM 539 C C . VAL A 1 69 ? -5.564 0.558 7.923 1.00 87.94 69 VAL A C 1
ATOM 541 O O . VAL A 1 69 ? -5.248 1.528 8.603 1.00 87.94 69 VAL A O 1
ATOM 544 N N . ARG A 1 70 ? -5.684 -0.657 8.451 1.00 86.88 70 ARG A N 1
ATOM 545 C CA . ARG A 1 70 ? -5.214 -0.999 9.786 1.00 86.88 70 ARG A CA 1
ATOM 546 C C . ARG A 1 70 ? -3.817 -1.601 9.674 1.00 86.88 70 ARG A C 1
ATOM 548 O O . ARG A 1 70 ? -3.666 -2.672 9.092 1.00 86.88 70 ARG A O 1
ATOM 555 N N . CYS A 1 71 ? -2.822 -0.929 10.239 1.00 84.44 71 CYS A N 1
ATOM 556 C CA . CYS A 1 71 ? -1.430 -1.365 10.300 1.00 84.44 71 CYS A CA 1
ATOM 557 C C . CYS A 1 71 ? -0.998 -1.460 11.767 1.00 84.44 71 CYS A C 1
ATOM 559 O O . CYS A 1 71 ? -1.105 -0.483 12.503 1.00 84.44 71 CYS A O 1
ATOM 561 N N . ASP A 1 72 ? -0.540 -2.634 12.212 1.00 81.81 72 ASP A N 1
ATOM 562 C CA . ASP A 1 72 ? -0.092 -2.873 13.599 1.00 81.81 72 ASP A CA 1
ATOM 563 C C . ASP A 1 72 ? -1.087 -2.380 14.674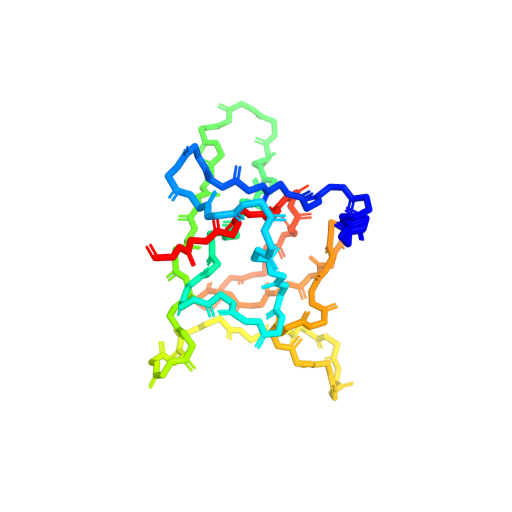 1.00 81.81 72 ASP A C 1
ATOM 565 O O . ASP A 1 72 ? -0.712 -1.830 15.707 1.00 81.81 72 ASP A O 1
ATOM 569 N N . GLY A 1 73 ? -2.388 -2.543 14.412 1.00 79.50 73 GLY A N 1
ATOM 570 C CA . GLY A 1 73 ? -3.458 -2.125 15.325 1.00 79.50 73 GLY A CA 1
ATOM 571 C C . GLY A 1 73 ? -3.851 -0.644 15.249 1.00 79.50 73 GLY A C 1
ATOM 572 O O . GLY A 1 73 ? -4.812 -0.257 15.909 1.00 79.50 73 GLY A O 1
ATOM 573 N N . ARG A 1 74 ? -3.189 0.172 14.421 1.00 83.12 74 ARG A N 1
ATOM 574 C CA 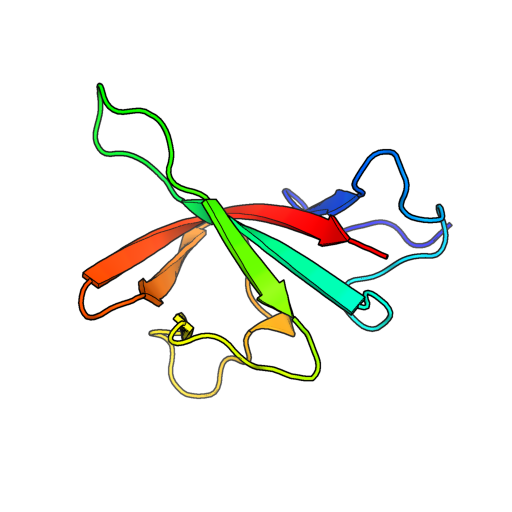. ARG A 1 74 ? -3.527 1.588 14.188 1.00 83.12 74 ARG A CA 1
ATOM 575 C C . ARG A 1 74 ? -4.224 1.775 12.850 1.00 83.12 74 ARG A C 1
ATOM 577 O O . ARG A 1 74 ? -3.952 1.024 11.919 1.00 83.12 74 ARG A O 1
ATOM 584 N N . VAL A 1 75 ? -5.136 2.742 12.764 1.00 86.25 75 VAL A N 1
ATOM 585 C CA . VAL A 1 75 ? -5.755 3.139 11.491 1.00 86.25 75 VAL A CA 1
ATOM 586 C C . VAL A 1 75 ? -4.919 4.256 10.885 1.00 86.25 75 VAL A C 1
ATOM 588 O O . VAL A 1 75 ? -4.703 5.269 11.539 1.00 86.25 75 VAL A O 1
ATOM 591 N N . GLU A 1 76 ? -4.469 4.048 9.655 1.00 87.12 76 GLU A N 1
ATOM 592 C CA . GLU A 1 76 ? -3.619 4.960 8.893 1.00 87.12 76 GLU A CA 1
ATOM 593 C C . GLU A 1 76 ? -4.286 5.271 7.547 1.00 87.12 76 GLU A C 1
ATOM 595 O O . GLU A 1 76 ? -4.999 4.429 6.990 1.00 87.12 76 GLU A O 1
ATOM 600 N N . CYS A 1 77 ? -4.043 6.469 7.018 1.00 86.75 77 CYS A N 1
ATOM 601 C CA . CYS A 1 77 ? -4.520 6.881 5.698 1.00 86.75 77 CYS A CA 1
ATOM 602 C C . CYS A 1 77 ? -3.392 6.755 4.672 1.00 86.75 77 CYS A C 1
ATOM 604 O O . CYS A 1 77 ? -2.299 7.284 4.885 1.00 86.75 77 CYS A O 1
ATOM 606 N N . VAL A 1 78 ? -3.655 6.066 3.563 1.00 86.81 78 VAL A N 1
ATOM 607 C CA . VAL A 1 78 ? -2.707 5.908 2.458 1.00 86.81 78 VAL A CA 1
ATOM 608 C C . VAL A 1 78 ? -2.517 7.253 1.765 1.00 86.81 78 VAL A C 1
ATOM 610 O O . VAL A 1 78 ? -3.465 7.855 1.276 1.00 86.81 78 VAL A O 1
ATOM 613 N N . ARG A 1 79 ? -1.277 7.718 1.686 1.00 86.44 79 ARG A N 1
ATOM 614 C CA . ARG A 1 79 ? -0.872 8.917 0.949 1.00 86.44 79 ARG A CA 1
ATOM 615 C C . ARG A 1 79 ? -0.454 8.589 -0.482 1.00 86.44 79 ARG A C 1
ATOM 617 O O . ARG A 1 79 ? -0.749 9.348 -1.401 1.00 86.44 79 ARG A O 1
ATOM 624 N N . GLY A 1 80 ? 0.249 7.476 -0.663 1.00 85.38 80 GLY A N 1
ATOM 625 C CA . GLY A 1 80 ? 0.868 7.109 -1.931 1.00 85.38 80 GLY A CA 1
ATOM 626 C C . GLY A 1 80 ? 1.311 5.653 -1.952 1.00 85.38 80 GLY A C 1
ATOM 627 O O . GLY A 1 80 ? 1.408 5.000 -0.911 1.00 85.38 80 GLY A O 1
ATOM 628 N N . LEU A 1 81 ? 1.540 5.137 -3.156 1.00 85.12 81 LEU A N 1
ATOM 629 C CA . LEU A 1 81 ? 1.971 3.761 -3.393 1.00 85.12 81 LEU A CA 1
ATOM 630 C C . LEU A 1 81 ? 3.163 3.769 -4.348 1.00 85.12 81 LEU A C 1
ATOM 632 O O . LEU A 1 81 ? 3.074 4.347 -5.430 1.00 85.12 81 LEU A O 1
ATOM 636 N N . VAL A 1 82 ? 4.247 3.092 -3.978 1.00 84.25 82 VAL A N 1
ATOM 637 C CA . VAL A 1 82 ? 5.450 2.954 -4.809 1.00 84.25 82 VAL A CA 1
ATOM 638 C C . VAL A 1 82 ? 5.656 1.482 -5.156 1.00 84.25 82 VAL A C 1
ATOM 640 O O . VAL A 1 82 ? 5.739 0.633 -4.270 1.00 84.25 82 VAL A O 1
ATOM 643 N N . LEU A 1 83 ? 5.713 1.160 -6.447 1.00 81.81 83 LEU A N 1
ATOM 644 C CA . LEU A 1 83 ? 5.892 -0.210 -6.936 1.00 81.81 83 LEU A CA 1
ATOM 645 C C . LEU A 1 83 ? 7.366 -0.624 -6.903 1.00 81.81 83 LEU A C 1
ATOM 647 O O . LEU A 1 83 ? 8.197 0.058 -7.500 1.00 81.81 83 LEU A O 1
ATOM 651 N N . TYR A 1 84 ? 7.655 -1.779 -6.301 1.00 77.62 84 TYR A N 1
ATOM 652 C CA . TYR A 1 84 ? 8.978 -2.406 -6.259 1.00 77.62 84 TYR A CA 1
ATOM 653 C C . TYR A 1 84 ? 9.023 -3.673 -7.126 1.00 77.62 84 TYR A C 1
ATOM 655 O O . TYR A 1 84 ? 8.059 -4.448 -7.185 1.00 77.62 84 TYR A O 1
ATOM 663 N N . CYS A 1 85 ? 10.155 -3.877 -7.803 1.00 69.12 85 CYS A N 1
ATOM 664 C CA . CYS A 1 85 ? 10.510 -5.101 -8.523 1.00 69.12 85 CYS A CA 1
ATOM 665 C C . CYS A 1 85 ? 11.697 -5.777 -7.862 1.00 69.12 85 CYS A C 1
ATOM 667 O O . CYS A 1 85 ? 12.552 -5.054 -7.316 1.00 69.12 85 CYS A O 1
#

pLDDT: mean 80.46, std 9.34, range [45.06, 89.88]

Sequence (85 aa):
MPTLPPGVTRDRYAATSTTLDTCHAVQVEFHDLPGRIGRALIVWRDSPPRLRPVRKGQSIRDLRPGDLVRCDGRVECVRGLVLYC

Radius of gyration: 12.54 Å; Cα contacts (8 Å, |Δi|>4): 165; chains: 1; bounding box: 29×31×37 Å

Mean predicted aligned error: 6.87 Å